Protein AF-A0A9P2EHF1-F1 (afdb_monomer_lite)

Organism: Listeria monocytogenes (NCBI:txid1639)

InterPro domains:
  IPR027417 P-loop containing nucleoside triphosphate hydrolase [G3DSA:3.40.50.300] (1-73)
  IPR027417 P-loop containing nucleoside triphosphate hydrolase [SSF52540] (5-57)
  IPR038729 Rad50/SbcC-type AAA domain [PF13476] (8-68)

pLDDT: mean 84.9, std 10.35, range [57.16, 96.88]

Foldseek 3Di:
DDDDDDQKDWDDQFAQDNTDIDGDDPDDDDDDDPPPCPQRVQQSVCCVVPCAGPVRDNPDPRFHADPVRHGDPPRD

Structure (mmCIF, N/CA/C/O backbone):
data_AF-A0A9P2EHF1-F1
#
_entry.id   AF-A0A9P2EHF1-F1
#
loop_
_atom_site.group_PDB
_atom_site.id
_atom_site.type_symbol
_atom_site.label_atom_id
_atom_site.label_alt_id
_atom_site.label_comp_id
_atom_site.label_asym_id
_atom_site.label_entity_id
_atom_site.label_seq_id
_atom_site.pdbx_PDB_ins_code
_atom_site.Cartn_x
_atom_site.Cartn_y
_atom_site.Cartn_z
_atom_site.occupancy
_atom_site.B_iso_or_equiv
_atom_site.auth_seq_id
_atom_site.auth_comp_id
_atom_site.auth_asym_id
_atom_site.auth_atom_id
_atom_site.pdbx_PDB_model_num
ATOM 1 N N . MET A 1 1 ? -13.379 6.932 21.300 1.00 73.94 1 MET A N 1
ATOM 2 C CA . MET A 1 1 ? -12.916 7.226 19.924 1.00 73.94 1 MET A CA 1
ATOM 3 C C . MET A 1 1 ? -13.083 5.957 19.100 1.00 73.94 1 MET A C 1
ATOM 5 O O . MET A 1 1 ? -12.827 4.893 19.649 1.00 73.94 1 MET A O 1
ATOM 9 N N . LYS A 1 2 ? -13.572 6.026 17.856 1.00 89.31 2 LYS A N 1
ATOM 10 C CA . LYS A 1 2 ? -13.640 4.845 16.977 1.00 89.31 2 LYS A CA 1
ATOM 11 C C . LYS A 1 2 ? -12.329 4.733 16.197 1.00 89.31 2 LYS A C 1
ATOM 13 O O . LYS A 1 2 ? -11.832 5.751 15.726 1.00 89.31 2 LYS A O 1
ATOM 18 N N . THR A 1 3 ? -11.802 3.519 16.071 1.00 89.81 3 THR A N 1
ATOM 19 C CA . THR A 1 3 ? -10.541 3.231 15.374 1.00 89.81 3 THR A CA 1
ATOM 20 C C . THR A 1 3 ? -10.821 2.307 14.198 1.00 89.81 3 THR A C 1
ATOM 22 O O . THR A 1 3 ? -11.524 1.312 14.357 1.00 89.81 3 THR A O 1
ATOM 25 N N . ILE A 1 4 ? -10.261 2.632 13.034 1.00 89.12 4 ILE A N 1
ATOM 26 C CA . ILE A 1 4 ? -10.269 1.774 11.845 1.00 89.12 4 ILE A CA 1
ATOM 27 C C . ILE A 1 4 ? -8.853 1.222 11.679 1.00 89.12 4 ILE A C 1
ATOM 29 O O . ILE A 1 4 ? -7.888 1.978 11.778 1.00 89.12 4 ILE A O 1
ATOM 33 N N . LYS A 1 5 ? -8.734 -0.089 11.449 1.00 91.00 5 LYS A N 1
ATOM 34 C CA . LYS A 1 5 ? -7.464 -0.769 11.171 1.00 91.00 5 LYS A CA 1
ATOM 35 C C . LYS A 1 5 ? -7.542 -1.455 9.811 1.00 91.00 5 LYS A C 1
ATOM 37 O O . LYS A 1 5 ? -8.550 -2.090 9.508 1.00 91.00 5 LYS A O 1
ATOM 42 N N . LEU A 1 6 ? -6.477 -1.344 9.023 1.00 91.38 6 LEU A N 1
ATOM 43 C CA . LEU A 1 6 ? -6.276 -2.190 7.852 1.00 91.38 6 LEU A CA 1
ATOM 44 C C . LEU A 1 6 ? -5.732 -3.532 8.347 1.00 91.38 6 LEU A C 1
ATOM 46 O O . LEU A 1 6 ? -4.698 -3.549 9.003 1.00 91.38 6 LEU A O 1
ATOM 50 N N . LEU A 1 7 ? -6.450 -4.626 8.090 1.00 94.88 7 LEU A N 1
ATOM 51 C CA . LEU A 1 7 ? -6.037 -5.969 8.522 1.00 94.88 7 LEU A CA 1
ATOM 52 C C . LEU A 1 7 ? -5.296 -6.710 7.410 1.00 94.88 7 LEU A C 1
ATOM 54 O O . LEU A 1 7 ? -4.276 -7.340 7.657 1.00 94.88 7 LEU A O 1
ATOM 58 N N . LYS A 1 8 ? -5.804 -6.606 6.181 1.00 95.69 8 LYS A N 1
ATOM 59 C CA . LYS A 1 8 ? -5.271 -7.290 5.009 1.00 95.69 8 LYS A CA 1
ATOM 60 C C . LYS A 1 8 ? -5.449 -6.423 3.768 1.00 95.69 8 LYS A C 1
ATOM 62 O O . LYS A 1 8 ? -6.479 -5.759 3.633 1.00 95.69 8 LYS A O 1
ATOM 67 N N . LEU A 1 9 ? -4.468 -6.450 2.871 1.00 95.50 9 LEU A N 1
ATOM 68 C CA . LEU A 1 9 ? -4.565 -5.891 1.522 1.00 95.50 9 LEU A CA 1
ATOM 69 C C . LEU A 1 9 ? -4.193 -6.975 0.512 1.00 95.50 9 LEU A C 1
ATOM 71 O O . LEU A 1 9 ? -3.102 -7.539 0.584 1.00 95.50 9 LEU A O 1
ATOM 75 N N . GLN A 1 10 ? -5.100 -7.239 -0.422 1.00 96.12 10 GLN A N 1
ATOM 76 C CA . GLN A 1 10 ? -4.874 -8.120 -1.563 1.00 96.12 10 GLN A CA 1
ATOM 77 C C . GLN A 1 10 ? -4.988 -7.284 -2.833 1.00 96.12 10 GLN A C 1
ATOM 79 O O . GLN A 1 10 ? -5.974 -6.569 -3.019 1.00 96.12 10 GLN A O 1
ATOM 84 N N . LEU A 1 11 ? -3.958 -7.342 -3.672 1.00 93.38 11 LEU A N 1
ATOM 85 C CA . LEU A 1 11 ? -3.906 -6.680 -4.966 1.00 93.38 11 LEU A CA 1
ATOM 86 C C . LEU A 1 11 ? -3.804 -7.738 -6.049 1.00 93.38 11 LEU A C 1
ATOM 88 O O . LEU A 1 11 ? -2.945 -8.613 -5.977 1.00 93.38 11 LEU A O 1
ATOM 92 N N . GLU A 1 12 ? -4.619 -7.587 -7.080 1.00 92.56 12 GLU A N 1
ATOM 93 C CA . GLU A 1 12 ? -4.521 -8.345 -8.315 1.00 92.56 12 GLU A CA 1
ATOM 94 C C . GLU A 1 12 ? -4.530 -7.346 -9.466 1.00 92.56 12 GLU A C 1
ATOM 96 O O . GLU A 1 12 ? -5.404 -6.482 -9.543 1.00 92.56 12 GLU A O 1
ATOM 101 N N . ASN A 1 13 ? -3.521 -7.429 -10.333 1.00 88.75 13 ASN A N 1
ATOM 102 C CA . ASN A 1 13 ? -3.412 -6.612 -11.536 1.00 88.75 13 ASN A CA 1
ATOM 103 C C . ASN A 1 13 ? -3.579 -5.098 -11.270 1.00 88.75 13 ASN A C 1
ATOM 105 O O . ASN A 1 13 ? -4.339 -4.407 -11.953 1.00 88.75 13 ASN A O 1
ATOM 109 N N . PHE A 1 14 ? -2.830 -4.575 -10.293 1.00 87.94 14 PHE A N 1
ATOM 110 C CA . PHE A 1 14 ? -2.913 -3.186 -9.838 1.00 87.94 14 PHE A CA 1
ATOM 111 C C . PHE A 1 14 ? -1.570 -2.455 -10.000 1.00 87.94 14 PHE A C 1
ATOM 113 O O . PHE A 1 14 ? -0.582 -2.809 -9.359 1.00 87.94 14 PHE A O 1
ATOM 120 N N . LYS A 1 15 ? -1.520 -1.409 -10.844 1.00 83.25 15 LYS A N 1
ATOM 121 C CA . LYS A 1 15 ? -0.337 -0.543 -11.089 1.00 83.25 15 LYS A CA 1
ATOM 122 C C . LYS A 1 15 ? 1.008 -1.298 -11.137 1.00 83.25 15 LYS A C 1
ATOM 124 O O . LYS A 1 15 ? 1.922 -1.021 -10.356 1.00 83.25 15 LYS A O 1
ATOM 129 N N . GLY A 1 16 ? 1.124 -2.264 -12.048 1.00 82.31 16 GLY A N 1
ATOM 130 C CA . GLY A 1 16 ? 2.363 -3.026 -12.276 1.00 82.31 16 GLY A CA 1
ATOM 131 C C . GLY A 1 16 ? 2.576 -4.201 -11.316 1.00 82.31 16 GLY A C 1
ATOM 132 O O . GLY A 1 16 ? 3.462 -5.020 -11.545 1.00 82.31 16 GLY A O 1
ATOM 133 N N . ILE A 1 17 ? 1.756 -4.326 -10.270 1.00 88.38 17 ILE A N 1
ATOM 134 C CA . ILE A 1 17 ? 1.738 -5.493 -9.389 1.00 88.38 17 ILE A CA 1
ATOM 135 C C . ILE A 1 17 ? 0.737 -6.497 -9.952 1.00 88.38 17 ILE A C 1
ATOM 137 O O . ILE A 1 17 ? -0.460 -6.219 -10.017 1.00 88.38 17 ILE A O 1
ATOM 141 N N . LYS A 1 18 ? 1.235 -7.669 -10.358 1.00 89.62 18 LYS A N 1
ATOM 142 C CA . LYS A 1 18 ? 0.383 -8.772 -10.816 1.00 89.62 18 LYS A CA 1
ATOM 143 C C . LYS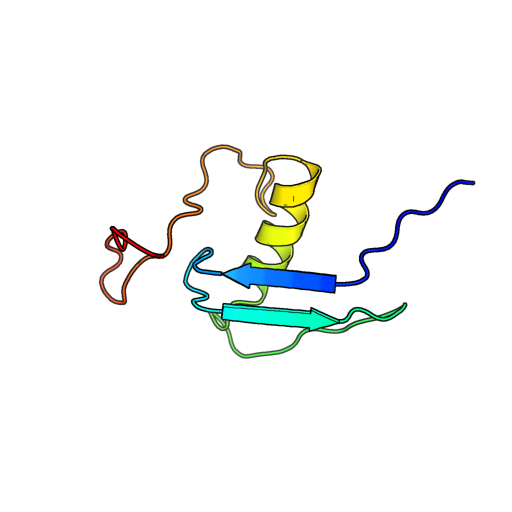 A 1 18 ? -0.435 -9.351 -9.663 1.00 89.62 18 LYS A C 1
ATOM 145 O O . LYS A 1 18 ? -1.641 -9.490 -9.792 1.00 89.62 18 LYS A O 1
ATOM 150 N N . GLU A 1 19 ? 0.224 -9.654 -8.553 1.00 93.88 19 GLU A N 1
ATOM 151 C CA . GLU A 1 19 ? -0.399 -10.197 -7.350 1.00 93.88 19 GLU A CA 1
ATOM 152 C C . GLU A 1 19 ? 0.421 -9.769 -6.130 1.00 93.88 19 GLU A C 1
ATOM 154 O O . GLU A 1 19 ? 1.656 -9.770 -6.179 1.00 93.88 19 GLU A O 1
ATOM 159 N N . LEU A 1 20 ? -0.252 -9.363 -5.056 1.00 94.44 20 LEU A N 1
ATOM 160 C CA . LEU A 1 20 ? 0.370 -9.074 -3.768 1.00 94.44 20 LEU A CA 1
ATOM 161 C C . LEU A 1 20 ? -0.627 -9.302 -2.640 1.00 94.44 20 LEU A C 1
ATOM 163 O O . LEU A 1 20 ? -1.754 -8.818 -2.691 1.00 94.44 20 LEU A O 1
ATOM 167 N N . GLU A 1 21 ? -0.163 -9.949 -1.580 1.00 96.88 21 GLU A N 1
ATOM 168 C CA . GLU A 1 21 ? -0.904 -10.120 -0.341 1.00 96.88 21 GLU A CA 1
ATOM 169 C C . GLU A 1 21 ? -0.068 -9.611 0.834 1.00 96.88 21 GLU A C 1
ATOM 171 O O . GLU A 1 21 ? 1.114 -9.937 0.955 1.00 96.88 21 GLU A O 1
ATOM 176 N N . ILE A 1 22 ? -0.679 -8.781 1.683 1.00 95.88 22 ILE A N 1
ATOM 177 C CA . ILE A 1 22 ? -0.062 -8.269 2.907 1.00 95.88 22 ILE A CA 1
ATOM 178 C C . ILE A 1 22 ? -1.050 -8.412 4.060 1.00 95.88 22 ILE A C 1
ATOM 180 O O . ILE A 1 22 ? -2.120 -7.797 4.040 1.00 95.88 22 ILE A O 1
ATOM 184 N N . ASP A 1 23 ? -0.646 -9.153 5.087 1.00 96.81 23 ASP A N 1
ATOM 185 C CA . ASP A 1 23 ? -1.286 -9.140 6.399 1.00 96.81 23 ASP A CA 1
ATOM 186 C C . ASP A 1 23 ? -0.622 -8.070 7.274 1.00 96.81 23 ASP A C 1
ATOM 188 O O . ASP A 1 23 ? 0.588 -8.091 7.517 1.00 96.81 23 ASP A O 1
ATOM 192 N N . PHE A 1 24 ? -1.414 -7.103 7.729 1.00 95.62 24 PHE A N 1
ATOM 193 C CA . PHE A 1 24 ? -0.933 -5.974 8.519 1.00 95.62 24 PHE A CA 1
ATOM 194 C C . PHE A 1 24 ? -0.970 -6.286 10.011 1.00 95.62 24 PHE A C 1
ATOM 196 O O . PHE A 1 24 ? -1.892 -6.917 10.530 1.00 95.62 24 PHE A O 1
ATOM 203 N N . GLN A 1 25 ? 0.031 -5.769 10.716 1.00 95.44 25 GLN A N 1
ATOM 204 C CA . GLN A 1 25 ? 0.056 -5.718 12.174 1.00 95.44 25 GLN A CA 1
ATOM 205 C C . GLN A 1 25 ? -0.180 -4.283 12.653 1.00 95.44 25 GLN A C 1
ATOM 207 O O . GLN A 1 25 ? -0.393 -3.373 11.853 1.00 95.44 25 GLN A O 1
ATOM 212 N N . ASP A 1 26 ? -0.120 -4.057 13.967 1.00 93.12 26 ASP A N 1
ATOM 213 C CA . ASP A 1 26 ? -0.251 -2.708 14.532 1.00 93.12 26 ASP A CA 1
ATOM 214 C C . ASP A 1 26 ? 0.820 -1.741 13.997 1.00 93.12 26 ASP A C 1
ATOM 216 O O . ASP A 1 26 ? 0.559 -0.548 13.852 1.00 93.12 26 ASP A O 1
ATOM 220 N N . ASN A 1 27 ? 2.005 -2.260 13.666 1.00 94.56 27 ASN A N 1
ATOM 221 C CA . ASN A 1 27 ? 3.020 -1.545 12.909 1.00 94.56 27 ASN A CA 1
ATOM 222 C C . ASN A 1 27 ? 3.595 -2.460 11.823 1.00 94.56 27 ASN A C 1
ATOM 224 O O . ASN A 1 27 ? 4.036 -3.574 12.108 1.00 94.56 27 ASN A O 1
ATOM 228 N N . THR A 1 28 ? 3.618 -1.985 10.582 1.00 94.56 28 THR A N 1
ATOM 229 C CA . THR A 1 28 ? 4.146 -2.729 9.436 1.00 94.56 28 THR A CA 1
ATOM 230 C C . THR A 1 28 ? 5.024 -1.806 8.609 1.00 94.56 28 THR A C 1
ATOM 232 O O . THR A 1 28 ? 4.559 -0.798 8.081 1.00 94.56 28 THR A O 1
ATOM 235 N N . SER A 1 29 ? 6.299 -2.167 8.479 1.00 94.81 29 SER A N 1
ATOM 236 C CA . SER A 1 29 ? 7.270 -1.415 7.686 1.00 94.81 29 SER A CA 1
ATOM 237 C C . SER A 1 29 ? 7.528 -2.107 6.352 1.00 94.81 29 SER A C 1
ATOM 239 O O . SER A 1 29 ? 7.838 -3.296 6.316 1.00 94.81 29 SER A O 1
ATOM 241 N N . ILE A 1 30 ? 7.438 -1.355 5.254 1.00 93.06 30 ILE A N 1
ATOM 242 C CA . ILE A 1 30 ? 7.591 -1.873 3.889 1.00 93.06 30 ILE A CA 1
ATOM 243 C C . ILE A 1 30 ? 8.862 -1.285 3.268 1.00 93.06 30 ILE A C 1
ATOM 245 O O . ILE A 1 30 ? 8.971 -0.072 3.082 1.00 93.06 30 ILE A O 1
ATOM 249 N N . TYR A 1 31 ? 9.818 -2.150 2.918 1.00 94.44 31 TYR A N 1
ATOM 250 C CA . TYR A 1 31 ? 11.128 -1.776 2.373 1.00 94.44 31 TYR A CA 1
ATOM 251 C C . TYR A 1 31 ? 11.379 -2.414 1.003 1.00 94.44 31 TYR A C 1
ATOM 253 O O . TYR A 1 31 ? 10.754 -3.401 0.633 1.00 94.44 31 TYR A O 1
ATOM 261 N N . GLY A 1 32 ? 12.305 -1.838 0.234 1.00 93.00 32 GLY A N 1
ATOM 262 C CA . GLY A 1 32 ? 12.680 -2.337 -1.090 1.00 93.00 32 GLY A CA 1
ATOM 263 C C . GLY A 1 32 ? 13.386 -1.279 -1.934 1.00 93.00 32 GLY A C 1
ATOM 264 O O . GLY A 1 32 ? 13.371 -0.095 -1.588 1.00 93.00 32 GLY A O 1
ATOM 265 N N . ALA A 1 33 ? 13.962 -1.685 -3.064 1.00 94.94 33 ALA A N 1
ATOM 266 C CA . ALA A 1 33 ? 14.619 -0.786 -4.016 1.00 94.94 33 ALA A CA 1
ATOM 267 C C . ALA A 1 33 ? 13.643 0.222 -4.658 1.00 94.94 33 ALA A C 1
ATOM 269 O O . ALA A 1 33 ? 12.424 0.050 -4.617 1.00 94.94 33 ALA A O 1
ATOM 270 N N . ASN A 1 34 ? 14.146 1.298 -5.262 1.00 90.69 34 ASN A N 1
ATOM 271 C CA . ASN A 1 34 ? 13.289 2.196 -6.045 1.00 90.69 34 ASN A CA 1
ATOM 272 C C . ASN A 1 34 ? 12.547 1.420 -7.148 1.00 90.69 34 ASN A C 1
ATOM 274 O O . ASN A 1 34 ? 13.049 0.416 -7.642 1.00 90.69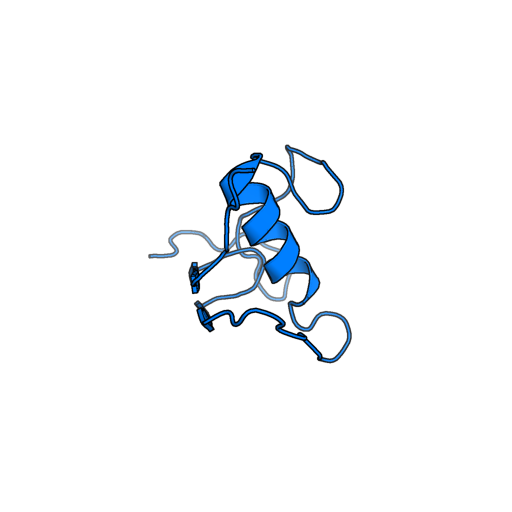 34 ASN A O 1
ATOM 278 N N . ALA A 1 35 ? 11.329 1.863 -7.477 1.00 86.44 35 ALA A N 1
ATOM 279 C CA . ALA A 1 35 ? 10.420 1.190 -8.413 1.00 86.44 35 ALA A CA 1
ATOM 280 C C . ALA A 1 35 ? 9.969 -0.240 -8.022 1.00 86.44 35 ALA A C 1
ATOM 282 O O . ALA A 1 35 ? 9.329 -0.915 -8.816 1.00 86.44 35 ALA A O 1
ATOM 283 N N . SER A 1 36 ? 10.197 -0.689 -6.780 1.00 89.62 36 SER A N 1
ATOM 284 C CA . SER A 1 36 ? 9.783 -2.026 -6.307 1.00 89.62 36 SER A CA 1
ATOM 285 C C . SER A 1 36 ? 8.304 -2.155 -5.889 1.00 89.62 36 SER A C 1
ATOM 287 O O . SER A 1 36 ? 7.969 -3.064 -5.138 1.00 89.62 36 SER A O 1
ATOM 289 N N . GLY A 1 37 ? 7.430 -1.209 -6.252 1.00 89.25 37 GLY A N 1
ATOM 290 C CA . GLY A 1 37 ? 5.997 -1.261 -5.905 1.00 89.25 37 GLY A CA 1
ATO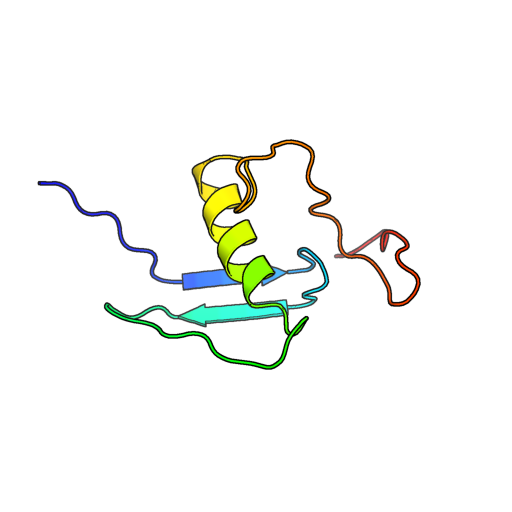M 291 C C . GLY A 1 37 ? 5.599 -0.733 -4.516 1.00 89.25 37 GLY A C 1
ATOM 292 O O . GLY A 1 37 ? 4.429 -0.797 -4.154 1.00 89.25 37 GLY A O 1
ATOM 293 N N . LYS A 1 38 ? 6.518 -0.142 -3.736 1.00 93.88 38 LYS A N 1
ATOM 294 C CA . LYS A 1 38 ? 6.186 0.439 -2.412 1.00 93.88 38 LYS A CA 1
ATOM 295 C C . LYS A 1 38 ? 5.097 1.518 -2.481 1.00 93.88 38 LYS A C 1
ATOM 297 O O . LYS A 1 38 ? 4.145 1.479 -1.711 1.00 93.88 38 LYS A O 1
ATOM 302 N N . THR A 1 39 ? 5.215 2.461 -3.417 1.00 91.88 39 THR A N 1
ATOM 303 C CA . THR A 1 39 ? 4.206 3.515 -3.622 1.00 91.88 39 THR A CA 1
ATOM 304 C C . THR A 1 39 ? 2.873 2.934 -4.091 1.00 91.88 39 THR A C 1
ATOM 306 O O . THR A 1 39 ? 1.827 3.405 -3.661 1.00 91.88 39 THR A O 1
ATOM 309 N N . THR A 1 40 ? 2.897 1.856 -4.883 1.00 92.56 40 THR A N 1
ATOM 310 C CA . THR A 1 40 ? 1.689 1.158 -5.342 1.00 92.56 40 THR A CA 1
ATOM 311 C C . THR A 1 40 ? 0.835 0.643 -4.182 1.00 92.56 40 THR A C 1
ATOM 313 O O . THR A 1 40 ? -0.387 0.736 -4.242 1.00 92.56 40 THR A O 1
ATOM 316 N N . ILE A 1 41 ? 1.455 0.155 -3.104 1.00 93.88 41 ILE A N 1
ATOM 317 C CA . ILE A 1 41 ? 0.738 -0.316 -1.908 1.00 93.88 41 ILE A CA 1
ATOM 318 C C . ILE A 1 41 ? -0.011 0.843 -1.232 1.00 93.88 41 ILE A C 1
ATOM 320 O O . ILE A 1 41 ? -1.183 0.708 -0.878 1.00 93.88 41 ILE A O 1
ATOM 324 N N . LEU A 1 42 ? 0.642 2.002 -1.096 1.00 91.38 42 LEU A N 1
ATOM 325 C CA . LEU A 1 42 ? 0.020 3.201 -0.528 1.00 91.38 42 LEU A CA 1
ATOM 326 C C . LEU A 1 42 ? -1.097 3.751 -1.429 1.00 91.38 42 LEU A C 1
ATOM 328 O O . LEU A 1 42 ? -2.146 4.164 -0.930 1.00 91.38 42 LEU A O 1
ATOM 332 N N . ASP A 1 43 ? -0.895 3.725 -2.747 1.00 90.94 43 ASP A N 1
ATOM 333 C CA . ASP A 1 43 ? -1.912 4.106 -3.728 1.00 90.94 43 ASP A CA 1
ATOM 334 C C . ASP A 1 43 ? -3.140 3.201 -3.640 1.00 90.94 43 ASP A C 1
ATOM 336 O O . ASP A 1 43 ? -4.256 3.705 -3.641 1.00 90.94 43 ASP A O 1
ATOM 340 N N . ALA A 1 44 ? -2.953 1.885 -3.513 1.00 91.88 44 ALA A N 1
ATOM 341 C CA . ALA A 1 44 ? -4.057 0.939 -3.390 1.00 91.88 44 ALA A CA 1
ATOM 342 C C . ALA A 1 44 ? -4.890 1.177 -2.125 1.00 91.88 44 ALA A C 1
ATOM 344 O O . ALA A 1 44 ? -6.119 1.205 -2.186 1.00 91.88 44 ALA A O 1
ATOM 345 N N . PHE A 1 45 ? -4.227 1.409 -0.989 1.00 90.81 45 PHE A N 1
ATOM 346 C CA . PHE A 1 45 ? -4.905 1.760 0.258 1.00 90.81 45 PHE A CA 1
ATOM 347 C C . PHE A 1 45 ? -5.705 3.066 0.133 1.00 90.81 45 PHE A C 1
ATOM 349 O O . PHE A 1 45 ? -6.869 3.129 0.529 1.00 90.81 45 PHE A O 1
ATOM 356 N N . THR A 1 46 ? -5.093 4.105 -0.442 1.00 89.44 46 THR A N 1
ATOM 357 C CA . THR A 1 46 ? -5.739 5.415 -0.618 1.00 89.44 46 THR A CA 1
ATOM 358 C C . THR A 1 46 ? -6.916 5.319 -1.588 1.00 89.44 46 THR A C 1
ATOM 360 O O . THR A 1 46 ? -7.974 5.902 -1.343 1.00 89.44 46 THR A O 1
ATOM 363 N N . TRP A 1 47 ? -6.770 4.524 -2.647 1.00 88.94 47 TRP A N 1
ATOM 364 C CA . TRP A 1 47 ? -7.805 4.314 -3.647 1.00 88.94 47 TRP A CA 1
ATOM 365 C C . TRP A 1 47 ? -9.021 3.604 -3.063 1.00 88.94 47 TRP A C 1
ATOM 367 O O . TRP A 1 47 ? -10.137 4.086 -3.244 1.00 88.94 47 TRP A O 1
ATOM 377 N N . LEU A 1 48 ? -8.802 2.535 -2.290 1.00 86.31 48 LEU A N 1
ATOM 378 C CA . LEU A 1 48 ? -9.866 1.766 -1.640 1.00 86.31 48 LEU A CA 1
ATOM 379 C C . LEU A 1 48 ? -10.784 2.644 -0.777 1.00 86.31 48 LEU A C 1
ATOM 381 O O . LEU A 1 48 ? -11.993 2.427 -0.741 1.00 86.31 48 LEU A O 1
ATOM 385 N N . LEU A 1 49 ? -10.215 3.620 -0.064 1.00 85.94 49 LEU A N 1
ATOM 386 C CA . LEU A 1 49 ? -10.962 4.445 0.888 1.00 85.94 49 LEU A CA 1
ATOM 387 C C . LEU A 1 49 ? -11.475 5.761 0.298 1.00 85.94 49 LEU A C 1
ATOM 389 O O . LEU A 1 49 ? -12.494 6.277 0.759 1.00 85.94 49 LEU A O 1
ATOM 393 N N . PHE A 1 50 ? -10.761 6.335 -0.673 1.00 86.62 50 PHE A N 1
ATOM 394 C CA . PHE A 1 50 ? -10.968 7.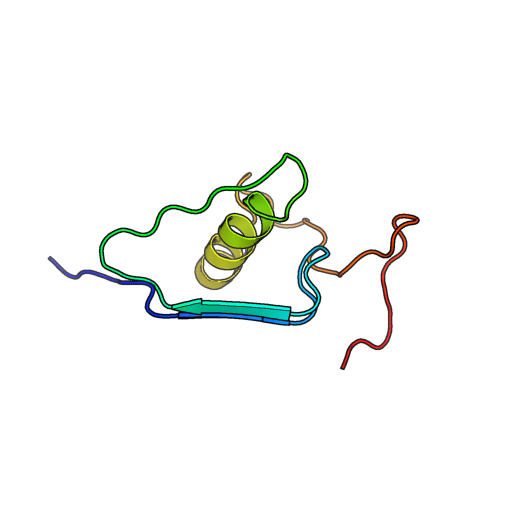726 -1.082 1.00 86.62 50 PHE A CA 1
ATOM 395 C C . PHE A 1 50 ? -11.073 7.939 -2.591 1.00 86.62 50 PHE A C 1
ATOM 397 O O . PHE A 1 50 ? -11.269 9.086 -3.001 1.00 86.62 50 PHE A O 1
ATOM 404 N N . ASP A 1 51 ? -10.958 6.881 -3.402 1.00 83.88 51 ASP A N 1
ATOM 405 C CA . ASP A 1 51 ? -10.982 6.961 -4.868 1.00 83.88 51 ASP A CA 1
ATOM 406 C C . ASP A 1 51 ? -9.875 7.891 -5.414 1.00 83.88 51 ASP A C 1
ATOM 408 O O . ASP A 1 51 ? -10.087 8.711 -6.307 1.00 83.88 51 ASP A O 1
ATOM 412 N N . LYS A 1 52 ? -8.686 7.834 -4.794 1.00 84.31 52 LYS A N 1
ATOM 413 C CA . LYS A 1 52 ? -7.517 8.674 -5.106 1.00 84.31 52 LYS A CA 1
ATOM 414 C C . LYS A 1 52 ? -6.197 7.933 -4.905 1.00 84.31 52 LYS A C 1
ATOM 416 O O . LYS A 1 52 ? -6.133 7.012 -4.100 1.00 84.31 52 LYS A O 1
ATOM 421 N N . ASP A 1 53 ? -5.137 8.381 -5.572 1.00 81.00 53 ASP A N 1
ATOM 422 C CA . ASP A 1 53 ? -3.769 7.924 -5.296 1.00 81.00 53 ASP A CA 1
ATOM 423 C C . ASP A 1 53 ? -3.114 8.656 -4.110 1.00 81.00 53 ASP A C 1
ATOM 425 O O . ASP A 1 53 ? -3.666 9.606 -3.546 1.00 81.00 53 ASP A O 1
ATOM 429 N N . SER A 1 54 ? -1.895 8.242 -3.752 1.00 79.75 54 SER A N 1
ATOM 430 C CA . SER A 1 54 ?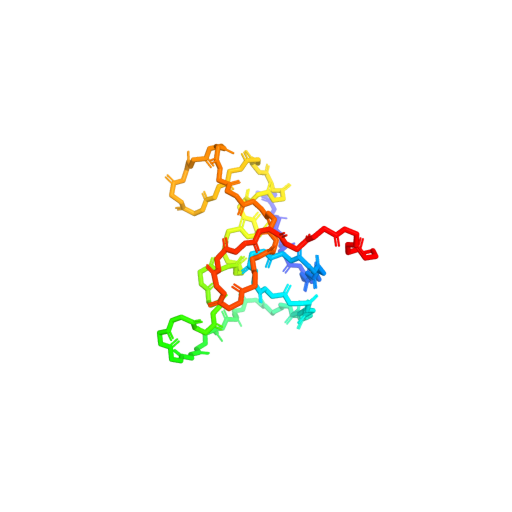 -1.084 8.855 -2.690 1.00 79.75 54 SER A CA 1
ATOM 431 C C . SER A 1 54 ? -0.700 10.318 -2.950 1.00 79.75 54 SER A C 1
ATOM 433 O O . SER A 1 54 ? -0.264 11.010 -2.031 1.00 79.75 54 SER A O 1
ATOM 435 N N . THR A 1 55 ? -0.896 10.821 -4.174 1.00 83.19 55 THR A N 1
ATOM 436 C CA . THR A 1 55 ? -0.714 12.231 -4.553 1.00 83.19 55 THR A CA 1
ATOM 437 C C . THR A 1 55 ? -2.036 13.005 -4.625 1.00 83.19 55 THR A C 1
ATOM 439 O O . THR A 1 55 ? -2.059 14.143 -5.097 1.00 83.19 55 THR A O 1
ATOM 442 N N . ASN A 1 56 ? -3.131 12.420 -4.117 1.00 79.19 56 ASN A N 1
ATOM 443 C CA . ASN A 1 56 ? -4.482 12.988 -4.070 1.00 79.19 56 ASN A CA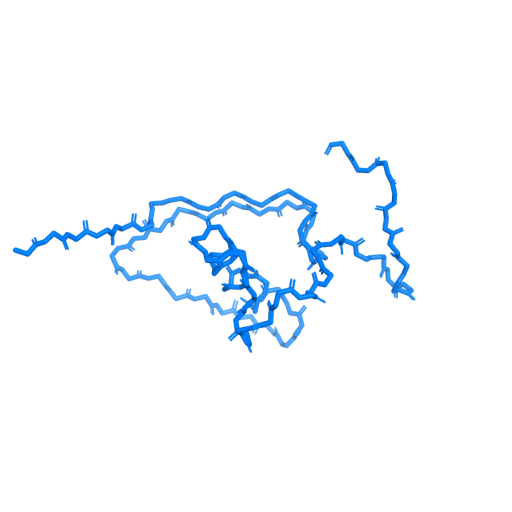 1
ATOM 444 C C . ASN A 1 56 ? -5.106 13.221 -5.464 1.00 79.19 56 ASN A C 1
ATOM 446 O O . ASN A 1 56 ? -6.015 14.043 -5.610 1.00 79.19 56 ASN A O 1
ATOM 450 N N . LYS A 1 57 ? -4.656 12.485 -6.488 1.00 77.56 57 LYS A N 1
ATOM 451 C CA . LYS A 1 57 ? -5.222 12.533 -7.845 1.00 77.56 57 LYS A CA 1
ATOM 452 C C . LYS A 1 57 ? -6.287 11.458 -8.028 1.00 77.56 57 LYS A C 1
ATOM 454 O O . LYS A 1 57 ? -6.117 10.336 -7.562 1.00 77.56 57 LYS A O 1
ATOM 459 N N . LYS A 1 58 ? -7.368 11.806 -8.735 1.00 71.31 58 LYS A N 1
ATOM 460 C CA . LYS A 1 58 ? -8.420 10.864 -9.158 1.00 71.31 58 LYS A CA 1
ATOM 461 C C . LYS A 1 58 ? -8.114 10.198 -10.501 1.00 71.31 58 LYS A C 1
ATOM 463 O O . LYS A 1 58 ? -8.346 9.008 -10.657 1.00 71.31 58 LYS A O 1
ATOM 468 N N . ASP A 1 59 ? -7.510 10.934 -11.431 1.00 66.31 59 ASP A N 1
ATOM 469 C CA . ASP A 1 59 ? -7.249 10.467 -12.802 1.00 66.31 59 ASP A CA 1
ATOM 470 C C . ASP A 1 59 ? -5.950 9.648 -12.927 1.00 66.31 59 ASP A C 1
ATOM 472 O O . ASP A 1 59 ? -5.175 9.821 -13.869 1.00 66.31 59 ASP A O 1
ATOM 476 N N . PHE A 1 60 ? -5.646 8.787 -11.954 1.00 66.94 60 PHE A N 1
ATOM 477 C CA . PHE A 1 60 ? -4.435 7.970 -12.005 1.00 66.94 60 PHE A CA 1
ATOM 478 C C . PHE A 1 60 ? -4.708 6.626 -12.689 1.00 66.94 60 PHE A C 1
ATOM 480 O O . PHE A 1 60 ? -5.744 5.991 -12.491 1.00 66.94 60 PHE A O 1
ATOM 487 N N . ALA A 1 61 ? -3.763 6.173 -13.514 1.00 64.69 61 ALA A N 1
ATOM 488 C CA . ALA A 1 61 ? -3.882 4.898 -14.207 1.00 64.69 61 ALA A CA 1
ATOM 489 C C . ALA A 1 61 ? -3.778 3.741 -13.199 1.00 64.69 61 ALA A C 1
ATOM 491 O O . ALA A 1 61 ? -2.688 3.384 -12.762 1.00 64.69 61 ALA A O 1
ATOM 492 N N . ILE A 1 62 ? -4.924 3.167 -12.823 1.00 62.28 62 ILE A N 1
ATOM 493 C CA . ILE A 1 62 ? -5.018 1.940 -12.008 1.00 62.28 62 ILE A CA 1
ATOM 494 C C . ILE A 1 62 ? -4.547 0.715 -12.806 1.00 62.28 62 ILE A C 1
ATOM 496 O O . ILE A 1 62 ? -4.045 -0.258 -12.244 1.00 62.28 62 ILE A O 1
ATOM 500 N N . LYS A 1 63 ? -4.699 0.777 -14.134 1.00 68.00 63 LYS A N 1
ATOM 501 C CA . LYS A 1 63 ? -4.418 -0.326 -15.050 1.00 68.00 63 LYS A CA 1
ATOM 502 C C . LYS A 1 63 ? -2.947 -0.734 -14.989 1.00 68.00 63 LYS A C 1
ATOM 504 O O . LYS A 1 63 ? -2.059 0.114 -15.063 1.00 68.00 63 LYS A O 1
ATOM 509 N N . THR A 1 64 ? -2.707 -2.038 -14.903 1.00 67.50 64 THR A N 1
ATOM 510 C CA . THR A 1 64 ? -1.371 -2.620 -15.048 1.00 67.50 64 THR A CA 1
ATOM 511 C C . THR A 1 64 ? -0.800 -2.279 -16.413 1.00 67.50 64 THR A C 1
ATOM 513 O O . THR A 1 64 ? -1.475 -2.443 -17.434 1.00 67.50 64 THR A O 1
ATOM 516 N N . LEU A 1 65 ? 0.443 -1.807 -16.409 1.00 75.75 65 LEU A N 1
ATOM 517 C CA . LEU A 1 65 ? 1.217 -1.556 -17.612 1.00 75.75 65 LEU A CA 1
ATOM 518 C C . LEU A 1 65 ? 2.246 -2.678 -17.799 1.00 75.75 65 LEU A C 1
ATOM 520 O O . LEU A 1 65 ? 2.730 -3.234 -16.811 1.00 75.75 65 LEU A O 1
ATOM 524 N N . ASP A 1 66 ? 2.561 -3.013 -19.046 1.00 69.31 66 ASP A N 1
ATOM 525 C CA . ASP A 1 66 ? 3.681 -3.891 -19.385 1.00 69.31 66 ASP A CA 1
ATOM 526 C C . ASP A 1 66 ? 5.034 -3.160 -19.256 1.00 69.31 66 ASP A C 1
ATOM 528 O O . ASP A 1 66 ? 5.112 -1.990 -18.869 1.00 69.31 66 ASP A O 1
ATOM 532 N N . THR A 1 67 ? 6.127 -3.857 -19.576 1.00 69.62 67 THR A N 1
ATOM 533 C CA . THR A 1 67 ? 7.492 -3.302 -19.542 1.00 69.62 67 THR A CA 1
ATOM 534 C C . THR A 1 67 ? 7.729 -2.171 -20.545 1.00 69.62 67 THR A C 1
ATOM 536 O O . THR A 1 67 ? 8.725 -1.462 -20.426 1.00 69.62 67 THR A O 1
ATOM 539 N N . GLU A 1 68 ? 6.839 -1.999 -21.520 1.00 72.69 68 GLU A N 1
ATOM 540 C CA . GLU A 1 68 ? 6.883 -0.957 -22.549 1.00 72.69 68 GLU A CA 1
ATOM 541 C C . GLU A 1 68 ? 5.938 0.217 -22.223 1.00 72.69 68 GLU A C 1
ATOM 543 O O . GLU A 1 68 ? 5.915 1.218 -22.938 1.00 72.69 68 GLU A O 1
ATOM 548 N N . GLY A 1 69 ? 5.195 0.136 -21.112 1.00 69.56 69 GLY A N 1
ATOM 549 C CA . GLY A 1 69 ? 4.252 1.160 -20.668 1.00 69.56 69 GLY A CA 1
ATOM 550 C C . GLY A 1 69 ? 2.852 1.038 -21.276 1.00 69.56 69 GLY A C 1
ATOM 551 O O . GLY A 1 69 ? 2.029 1.932 -21.070 1.00 69.56 69 GLY A O 1
ATOM 552 N N . ASN A 1 70 ? 2.544 -0.047 -21.992 1.00 77.12 70 ASN A N 1
ATOM 553 C CA . ASN A 1 70 ? 1.218 -0.274 -22.559 1.00 77.12 70 ASN A CA 1
ATOM 554 C C . ASN A 1 70 ? 0.275 -0.885 -21.524 1.00 77.12 70 ASN A C 1
ATOM 556 O O . ASN A 1 70 ? 0.666 -1.725 -20.718 1.00 77.12 70 ASN A O 1
ATOM 560 N N . ILE A 1 71 ? -1.003 -0.513 -21.586 1.00 77.12 71 ILE A N 1
ATOM 561 C CA . ILE A 1 71 ? -2.049 -1.121 -20.760 1.00 77.12 71 ILE A CA 1
ATOM 562 C C . ILE A 1 71 ? -2.183 -2.604 -21.110 1.00 77.12 71 ILE A C 1
ATOM 564 O O . ILE A 1 71 ? -2.469 -2.956 -22.255 1.00 77.12 71 ILE A O 1
ATOM 568 N N . ILE A 1 72 ? -2.080 -3.470 -20.103 1.00 76.00 72 ILE A N 1
ATOM 569 C CA . ILE A 1 72 ? -2.373 -4.889 -20.279 1.00 76.00 72 ILE A CA 1
ATOM 570 C C . ILE A 1 72 ? -3.896 -5.069 -20.282 1.00 76.00 72 ILE A C 1
ATOM 572 O O . ILE A 1 72 ? -4.589 -4.780 -19.305 1.00 76.00 72 ILE A O 1
ATOM 576 N N . HIS A 1 73 ? -4.430 -5.516 -21.416 1.00 73.75 73 HIS A N 1
ATOM 577 C CA . HIS A 1 73 ? -5.855 -5.786 -21.605 1.00 73.75 73 HIS A CA 1
ATOM 578 C C . HIS A 1 73 ? -6.189 -7.256 -21.309 1.00 73.75 73 HIS A C 1
ATOM 580 O O . HIS A 1 73 ? -5.351 -8.128 -21.513 1.00 73.75 73 HIS A O 1
ATOM 586 N N . LYS A 1 74 ? -7.442 -7.534 -20.906 1.00 69.12 74 LYS A N 1
ATOM 587 C CA . LYS A 1 74 ? -7.945 -8.889 -20.575 1.00 69.12 74 LYS A CA 1
ATOM 588 C C . LYS A 1 74 ? -7.175 -9.568 -19.434 1.00 69.12 74 LYS A C 1
ATOM 590 O O . LYS A 1 74 ? -6.865 -10.753 -19.500 1.00 69.12 74 LYS A O 1
ATOM 595 N N . LEU A 1 75 ? -6.859 -8.789 -18.407 1.00 64.56 75 LEU A N 1
ATOM 596 C CA . LEU A 1 75 ? -6.467 -9.334 -17.114 1.00 64.56 75 LEU A CA 1
ATOM 597 C C . LEU A 1 75 ? -7.701 -10.015 -16.502 1.00 64.56 75 LEU A C 1
ATOM 599 O O . LEU A 1 75 ? -8.809 -9.498 -16.670 1.00 64.56 75 LEU A O 1
ATOM 603 N N . ASN A 1 76 ? -7.500 -11.198 -15.920 1.00 57.16 76 ASN A N 1
ATOM 604 C CA . ASN A 1 76 ? -8.564 -11.992 -15.300 1.00 57.16 76 ASN A CA 1
ATOM 605 C C . ASN A 1 76 ? -9.143 -11.286 -14.075 1.00 57.16 76 ASN A C 1
ATOM 607 O O . ASN A 1 76 ? -8.365 -10.562 -13.411 1.00 57.16 76 ASN A O 1
#

Sequence (76 aa):
MKTIKLLKLQLENFKGIKELEIDFQDNTSIYGANASGKTTILDAFTWLLFDKDSTNKKDFAIKTLDTEGNIIHKLN

Radius of gyration: 13.48 Å; chains: 1; bounding box: 28×25×42 Å

Secondary structure (DSSP, 8-state):
-------EEEEEEETTEEEEEEE--SS-----STTSSHHHHHHHHHHHHHSS-TTS-SS---BPB-TTS-B--S--